Protein AF-A0A6A4HAT1-F1 (afdb_monomer)

Solvent-accessible surface area (backbone atoms only — not comparable to full-atom values): 9008 Å² total; per-residue (Å²): 131,76,41,78,70,62,56,74,88,42,91,84,30,48,69,56,55,86,92,47,34,54,46,49,58,58,30,50,55,45,43,51,54,46,32,47,45,37,70,38,69,88,36,39,65,55,45,59,58,52,55,46,68,40,42,45,78,65,57,34,55,54,53,63,69,37,68,42,59,69,37,79,90,37,45,46,68,56,29,53,52,56,55,43,72,75,32,67,49,31,66,32,68,61,72,42,43,76,65,57,47,48,49,53,30,50,52,37,42,70,74,51,70,90,48,72,68,50,44,52,50,52,49,53,63,45,44,65,32,46,51,48,22,39,76,72,65,76,36,53,73,68,55,48,53,55,51,61,52,59,28,49,56,70,85,54,57,81,76,113

Radius of gyration: 20.76 Å; Cα contacts (8 Å, |Δi|>4): 154; chains: 1; bounding box: 44×34×55 Å

Structure (mmCIF, N/CA/C/O backbone):
data_AF-A0A6A4HAT1-F1
#
_entry.id   AF-A0A6A4HAT1-F1
#
loop_
_atom_site.group_PDB
_atom_site.id
_atom_site.type_symbol
_atom_site.label_atom_id
_atom_site.label_alt_id
_atom_site.label_comp_id
_atom_site.label_asym_id
_atom_site.label_entity_id
_atom_site.label_seq_id
_atom_site.pdbx_PDB_ins_code
_atom_site.Cartn_x
_atom_site.Cartn_y
_atom_site.Cartn_z
_atom_site.occupancy
_atom_site.B_iso_or_equiv
_atom_site.auth_seq_id
_atom_site.auth_comp_id
_atom_site.auth_asym_id
_atom_site.auth_atom_id
_atom_site.pdbx_PDB_model_num
ATOM 1 N N . MET A 1 1 ? -4.626 -21.657 12.836 1.00 62.81 1 MET A N 1
ATOM 2 C CA . MET A 1 1 ? -4.157 -21.027 14.089 1.00 62.81 1 MET A CA 1
ATOM 3 C C . MET A 1 1 ? -4.287 -19.528 13.903 1.00 62.81 1 MET A C 1
ATOM 5 O O . MET A 1 1 ? -4.016 -19.076 12.800 1.00 62.81 1 MET A O 1
ATOM 9 N N . LEU A 1 2 ? -4.750 -18.798 14.919 1.00 74.62 2 LEU A N 1
ATOM 10 C CA . LEU A 1 2 ? -4.769 -17.333 14.893 1.00 74.62 2 LEU A CA 1
ATOM 11 C C . LEU A 1 2 ? -3.392 -16.822 15.320 1.00 74.62 2 LEU A C 1
ATOM 13 O O . LEU A 1 2 ? -2.829 -17.330 16.292 1.00 74.62 2 LEU A O 1
ATOM 17 N N . HIS A 1 3 ? -2.852 -15.852 14.588 1.00 82.56 3 HIS A N 1
ATOM 18 C CA . HIS A 1 3 ? -1.575 -15.214 14.904 1.00 82.56 3 HIS A CA 1
ATOM 19 C C . HIS A 1 3 ? -1.832 -13.814 15.457 1.00 82.56 3 HIS A C 1
ATOM 21 O O . HIS A 1 3 ? -2.664 -13.111 14.906 1.00 82.56 3 HIS A O 1
ATOM 27 N N . PRO A 1 4 ? -1.155 -13.359 16.522 1.00 88.88 4 PRO A N 1
ATOM 28 C CA . PRO A 1 4 ? -1.282 -11.962 16.917 1.00 88.88 4 PRO A CA 1
ATOM 29 C C . PRO A 1 4 ? -0.847 -11.046 15.764 1.00 88.88 4 PRO A C 1
ATOM 31 O O . PRO A 1 4 ? -0.009 -11.426 14.944 1.00 88.88 4 PRO A O 1
ATOM 34 N N . LEU A 1 5 ? -1.394 -9.829 15.726 1.00 93.25 5 LEU A N 1
ATOM 35 C CA . LEU A 1 5 ? -0.887 -8.783 14.840 1.00 93.25 5 LEU A CA 1
ATOM 36 C C . LEU A 1 5 ? 0.638 -8.636 15.030 1.00 93.25 5 LEU A C 1
ATOM 38 O O . LEU A 1 5 ? 1.077 -8.544 16.183 1.00 93.25 5 LEU A O 1
ATOM 42 N N . PRO A 1 6 ? 1.435 -8.595 13.946 1.00 93.62 6 PRO A N 1
ATOM 43 C CA . PRO A 1 6 ? 2.891 -8.525 14.041 1.00 93.62 6 PRO A CA 1
ATOM 44 C C . PRO A 1 6 ? 3.337 -7.260 14.775 1.00 93.62 6 PRO A C 1
ATOM 46 O O . PRO A 1 6 ? 2.733 -6.193 14.613 1.00 93.62 6 PRO A O 1
ATOM 49 N N . ALA A 1 7 ? 4.400 -7.345 15.574 1.00 90.50 7 ALA A N 1
ATOM 50 C CA . ALA A 1 7 ? 4.986 -6.152 16.180 1.00 90.50 7 ALA A CA 1
ATOM 51 C C . ALA A 1 7 ? 5.568 -5.226 15.095 1.00 90.50 7 ALA A C 1
ATOM 53 O O . ALA A 1 7 ? 6.051 -5.692 14.070 1.00 90.50 7 ALA A O 1
ATOM 54 N N . GLN A 1 8 ? 5.552 -3.906 15.312 1.00 86.31 8 GLN A N 1
ATOM 55 C CA . GLN A 1 8 ? 5.926 -2.908 14.290 1.00 86.31 8 GLN A CA 1
ATOM 56 C C . GLN A 1 8 ? 7.351 -3.088 13.721 1.00 86.31 8 GLN A C 1
ATOM 58 O O . GLN A 1 8 ? 7.637 -2.684 12.599 1.00 86.31 8 GLN A O 1
ATOM 63 N N . ASN A 1 9 ? 8.256 -3.691 14.491 1.00 86.75 9 ASN A N 1
ATOM 64 C CA . ASN A 1 9 ? 9.639 -3.969 14.103 1.00 86.75 9 ASN A CA 1
ATOM 65 C C . ASN A 1 9 ? 9.832 -5.330 13.407 1.00 86.75 9 ASN A C 1
ATOM 67 O O . ASN A 1 9 ? 10.952 -5.654 13.007 1.00 86.75 9 ASN A O 1
ATOM 71 N N . GLU A 1 10 ? 8.784 -6.141 13.272 1.00 87.56 10 GLU A N 1
ATOM 72 C CA . GLU A 1 10 ? 8.853 -7.426 12.585 1.00 87.56 10 GLU A CA 1
ATOM 73 C C . GLU A 1 10 ? 8.860 -7.255 11.066 1.00 87.56 10 GLU A C 1
ATOM 75 O O . GLU A 1 10 ? 8.291 -6.326 10.499 1.00 87.56 10 GLU A O 1
ATOM 80 N N . ARG A 1 11 ? 9.485 -8.211 10.372 1.00 84.44 11 ARG A N 1
ATOM 81 C CA . ARG A 1 11 ? 9.555 -8.202 8.904 1.00 84.44 11 ARG A CA 1
ATOM 82 C C . ARG A 1 11 ? 8.179 -8.321 8.240 1.00 84.44 11 ARG A C 1
ATOM 84 O O . ARG A 1 11 ? 8.019 -7.843 7.125 1.00 84.44 11 ARG A O 1
ATOM 91 N N . SER A 1 12 ? 7.236 -8.983 8.902 1.00 83.50 12 SER A N 1
ATOM 92 C CA . SER A 1 12 ? 5.858 -9.199 8.449 1.00 83.50 12 SER A CA 1
ATOM 93 C C . SER A 1 12 ? 4.914 -8.041 8.773 1.00 83.50 12 SER A C 1
ATOM 95 O O . SER A 1 12 ? 3.738 -8.129 8.435 1.00 83.50 12 SER A O 1
ATOM 97 N N . ALA A 1 13 ? 5.384 -6.991 9.453 1.00 88.56 13 ALA A N 1
ATOM 98 C CA . ALA A 1 13 ? 4.559 -5.830 9.745 1.00 88.56 13 ALA A CA 1
ATOM 99 C C . ALA A 1 13 ? 4.317 -4.999 8.472 1.00 88.56 13 ALA A C 1
ATOM 101 O O . ALA A 1 13 ? 5.289 -4.718 7.761 1.00 88.56 13 ALA A O 1
ATOM 102 N N . PRO A 1 14 ? 3.065 -4.572 8.214 1.00 91.38 14 PRO A N 1
ATOM 103 C CA . PRO A 1 14 ? 2.760 -3.598 7.173 1.00 91.38 14 PRO A CA 1
ATOM 104 C C . PRO A 1 14 ? 3.589 -2.331 7.359 1.00 91.38 14 PRO A C 1
ATOM 106 O O . PRO A 1 14 ? 3.798 -1.880 8.494 1.00 91.38 14 PRO A O 1
ATOM 109 N N . LYS A 1 15 ? 4.060 -1.751 6.255 1.00 88.19 15 LYS A N 1
ATOM 110 C CA . LYS A 1 15 ? 4.914 -0.559 6.298 1.00 88.19 15 LYS A CA 1
ATOM 111 C C . LYS A 1 15 ? 4.238 0.623 5.640 1.00 88.19 15 LYS A C 1
ATOM 113 O O . LYS A 1 15 ? 3.823 0.548 4.492 1.00 88.19 15 LYS A O 1
ATOM 118 N N . TRP A 1 16 ? 4.197 1.725 6.376 1.00 91.00 16 TRP A N 1
ATOM 119 C CA . TRP A 1 16 ? 3.680 2.992 5.896 1.00 91.00 16 TRP A CA 1
ATOM 120 C C . TRP A 1 16 ? 4.741 4.082 6.024 1.00 91.00 16 TRP A C 1
ATOM 122 O O . TRP A 1 16 ? 5.364 4.231 7.078 1.00 91.00 16 TRP A O 1
ATOM 132 N N . ASP A 1 17 ? 4.937 4.830 4.942 1.00 86.81 17 ASP A N 1
ATOM 133 C CA . ASP A 1 17 ? 5.751 6.040 4.895 1.00 86.81 17 ASP A CA 1
ATOM 134 C C . ASP A 1 17 ? 4.954 7.104 4.140 1.00 86.81 17 ASP A C 1
ATOM 136 O O . ASP A 1 17 ? 4.715 6.980 2.939 1.00 86.81 17 ASP A O 1
ATOM 140 N N . SER A 1 18 ? 4.548 8.154 4.855 1.00 86.50 18 SER A N 1
ATOM 141 C CA . SER A 1 18 ? 3.715 9.238 4.329 1.00 86.50 18 SER A CA 1
ATOM 142 C C . SER A 1 18 ? 4.353 10.020 3.179 1.00 86.50 18 SER A C 1
ATOM 144 O O . SER A 1 18 ? 3.664 10.786 2.514 1.00 86.50 18 SER A O 1
ATOM 146 N N . LYS A 1 19 ? 5.650 9.827 2.903 1.00 86.69 19 LYS A N 1
ATOM 147 C CA . LYS A 1 19 ? 6.322 10.391 1.722 1.00 86.69 19 LYS A CA 1
ATOM 148 C C . LYS A 1 19 ? 5.945 9.703 0.411 1.00 86.69 19 LYS A C 1
ATOM 150 O O . LYS A 1 19 ? 6.195 10.284 -0.642 1.00 86.69 19 LYS A O 1
ATOM 155 N N . TYR A 1 20 ? 5.415 8.485 0.481 1.00 85.38 20 TYR A N 1
ATOM 156 C CA . TYR A 1 20 ? 5.050 7.654 -0.663 1.00 85.38 20 TYR A CA 1
ATOM 157 C C . TYR A 1 20 ? 3.545 7.382 -0.621 1.00 85.38 20 TYR A C 1
ATOM 159 O O . TYR A 1 20 ? 3.104 6.262 -0.349 1.00 85.38 20 TYR A O 1
ATOM 167 N N . GLU A 1 21 ? 2.749 8.437 -0.822 1.00 88.38 21 GLU A N 1
ATOM 168 C CA . GLU A 1 21 ? 1.286 8.373 -0.735 1.00 88.38 21 GLU A CA 1
ATOM 169 C C . GLU A 1 21 ? 0.684 7.286 -1.635 1.00 88.38 21 GLU A C 1
ATOM 171 O O . GLU A 1 21 ? -0.271 6.619 -1.236 1.00 88.38 21 GLU A O 1
ATOM 176 N N . GLU A 1 22 ? 1.304 7.026 -2.786 1.00 81.44 22 GLU A N 1
ATOM 177 C CA . GLU A 1 22 ? 0.914 5.996 -3.751 1.00 81.44 22 GLU A CA 1
ATOM 178 C C . GLU A 1 22 ? 0.956 4.568 -3.188 1.00 81.44 22 GLU A C 1
ATOM 180 O O . GLU A 1 22 ? 0.337 3.657 -3.734 1.00 81.44 22 GLU A O 1
ATOM 185 N N . GLN A 1 23 ? 1.666 4.351 -2.077 1.00 85.62 23 GLN A N 1
ATOM 186 C CA . GLN A 1 23 ? 1.756 3.050 -1.411 1.00 85.62 23 GLN A CA 1
ATOM 187 C C . GLN A 1 23 ? 0.651 2.832 -0.372 1.00 85.62 23 GLN A C 1
ATOM 189 O O . GLN A 1 23 ? 0.529 1.728 0.161 1.00 85.62 23 GLN A O 1
ATOM 194 N N . LEU A 1 24 ? -0.169 3.845 -0.074 1.00 90.56 24 LEU A N 1
ATOM 195 C CA . LEU A 1 24 ? -1.212 3.755 0.949 1.00 90.56 24 LEU A CA 1
ATOM 196 C C . LEU A 1 24 ? -2.261 2.664 0.661 1.00 90.56 24 LEU A C 1
ATOM 198 O O . LEU A 1 24 ? -2.648 1.973 1.608 1.00 90.56 24 LEU A O 1
ATOM 202 N N . PRO A 1 25 ? -2.705 2.439 -0.596 1.00 87.19 25 PRO A N 1
ATOM 203 C CA . PRO A 1 25 ? -3.588 1.317 -0.910 1.00 87.19 25 PRO A CA 1
ATOM 204 C C . PRO A 1 25 ? -2.942 -0.035 -0.580 1.00 87.19 25 PRO A C 1
ATOM 206 O O . PRO A 1 25 ? -3.530 -0.832 0.151 1.00 87.19 25 PRO A O 1
ATOM 209 N N . THR A 1 26 ? -1.699 -0.251 -1.023 1.00 85.25 26 THR A N 1
ATOM 210 C CA . THR A 1 26 ? -0.926 -1.474 -0.746 1.00 85.25 26 THR A CA 1
ATOM 211 C C . THR A 1 26 ? -0.741 -1.690 0.754 1.00 85.25 26 THR A C 1
ATOM 213 O O . THR A 1 26 ? -0.932 -2.796 1.253 1.00 85.25 26 THR A O 1
ATOM 216 N N . PHE A 1 27 ? -0.436 -0.630 1.503 1.00 92.75 27 PHE A N 1
ATOM 217 C CA . PHE A 1 27 ? -0.336 -0.689 2.959 1.00 92.75 27 PHE A CA 1
ATOM 218 C C . PHE A 1 27 ? -1.635 -1.192 3.612 1.00 92.75 27 PHE A C 1
ATOM 220 O O . PHE A 1 27 ? -1.588 -2.018 4.529 1.00 92.75 27 PHE A O 1
ATOM 227 N N . PHE A 1 28 ? -2.801 -0.730 3.146 1.00 92.94 28 PHE A N 1
ATOM 228 C CA . PHE A 1 28 ? -4.080 -1.222 3.658 1.00 92.94 28 PHE A CA 1
ATOM 229 C C . PHE A 1 28 ? -4.313 -2.700 3.327 1.00 92.94 28 PHE A C 1
ATOM 231 O O . PHE A 1 28 ? -4.791 -3.427 4.197 1.00 92.94 28 PHE A O 1
ATOM 238 N N . GLU A 1 29 ? -3.946 -3.166 2.132 1.00 88.25 29 GLU A N 1
ATOM 239 C CA . GLU A 1 29 ? -4.041 -4.587 1.753 1.00 88.25 29 GLU A CA 1
ATOM 240 C C . GLU A 1 29 ? -3.120 -5.480 2.606 1.00 88.25 29 GLU A C 1
ATOM 242 O O . GLU A 1 29 ? -3.519 -6.558 3.070 1.00 88.25 29 GLU A O 1
ATOM 247 N N . GLU A 1 30 ? -1.894 -5.020 2.873 1.00 88.62 30 GLU A N 1
ATOM 248 C CA . GLU A 1 30 ? -0.957 -5.691 3.780 1.00 88.62 30 GLU A CA 1
ATOM 249 C C . GLU A 1 30 ? -1.535 -5.780 5.198 1.00 88.62 30 GLU A C 1
ATOM 251 O O . GLU A 1 30 ? -1.495 -6.847 5.824 1.00 88.62 30 GLU A O 1
ATOM 256 N N . PHE A 1 31 ? -2.121 -4.686 5.698 1.00 95.56 31 PHE A N 1
ATOM 257 C CA . PHE A 1 31 ? -2.786 -4.668 6.999 1.00 95.56 31 PHE A CA 1
ATOM 258 C C . PHE A 1 31 ? -3.971 -5.637 7.057 1.00 95.56 31 PHE A C 1
ATOM 260 O O . PHE A 1 31 ? -4.074 -6.417 8.003 1.00 95.56 31 PHE A O 1
ATOM 267 N N . GLU A 1 32 ? -4.842 -5.640 6.051 1.00 93.81 32 GLU A N 1
ATOM 268 C CA . GLU A 1 32 ? -5.990 -6.550 5.981 1.00 93.81 32 GLU A CA 1
ATOM 269 C C . GLU A 1 32 ? -5.563 -8.018 5.985 1.00 93.81 32 GLU A C 1
ATOM 271 O O . GLU A 1 32 ? -6.191 -8.853 6.640 1.00 93.81 32 GLU A O 1
ATOM 276 N N . THR A 1 33 ? -4.452 -8.332 5.321 1.00 91.44 33 THR A N 1
ATOM 277 C CA . THR A 1 33 ? -3.883 -9.681 5.307 1.00 91.44 33 THR A CA 1
ATOM 278 C C . THR A 1 33 ? -3.461 -10.126 6.709 1.00 91.44 33 THR A C 1
ATOM 280 O O . T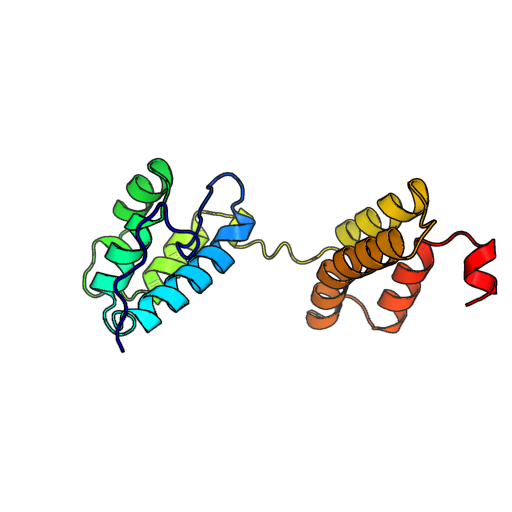HR A 1 33 ? -3.834 -11.219 7.150 1.00 91.44 33 THR A O 1
ATOM 283 N N . VAL A 1 34 ? -2.717 -9.289 7.444 1.00 93.69 34 VAL A N 1
ATOM 284 C CA . VAL A 1 34 ? -2.283 -9.632 8.813 1.00 93.69 34 VAL A CA 1
ATOM 285 C C . VAL A 1 34 ? -3.436 -9.587 9.817 1.00 93.69 34 VAL A C 1
ATOM 287 O O . VAL A 1 34 ? -3.464 -10.384 10.753 1.00 93.69 34 VAL A O 1
ATOM 290 N N . ALA A 1 35 ? -4.424 -8.720 9.602 1.00 94.56 35 ALA A N 1
ATOM 291 C CA . ALA A 1 35 ? -5.632 -8.636 10.412 1.00 94.56 35 ALA A CA 1
ATOM 292 C C . ALA A 1 35 ? -6.505 -9.890 10.272 1.00 94.56 35 ALA A C 1
ATOM 294 O O . ALA A 1 35 ? -6.961 -10.446 11.272 1.00 94.56 35 ALA A O 1
ATOM 295 N N . LYS A 1 36 ? -6.656 -10.403 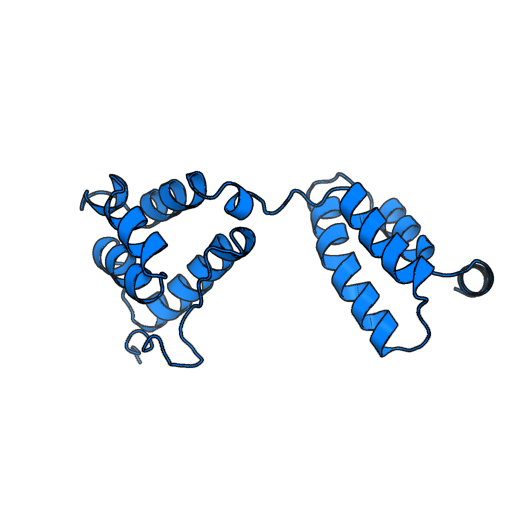9.047 1.00 94.50 36 LYS A N 1
ATOM 296 C CA . LYS A 1 36 ? -7.329 -11.677 8.775 1.00 94.50 36 LYS A CA 1
ATOM 297 C C . LYS A 1 36 ? -6.598 -12.860 9.404 1.00 94.50 36 LYS A C 1
ATOM 299 O O . LYS A 1 36 ? -7.227 -13.735 9.993 1.00 94.50 36 LYS A O 1
ATOM 304 N N . ALA A 1 37 ? -5.265 -12.883 9.344 1.00 91.94 37 ALA A N 1
ATOM 305 C CA . ALA A 1 37 ? -4.469 -13.901 10.037 1.00 91.94 37 ALA A CA 1
ATOM 306 C C . ALA A 1 37 ? -4.627 -13.837 11.572 1.00 91.94 37 ALA A C 1
ATOM 308 O O . ALA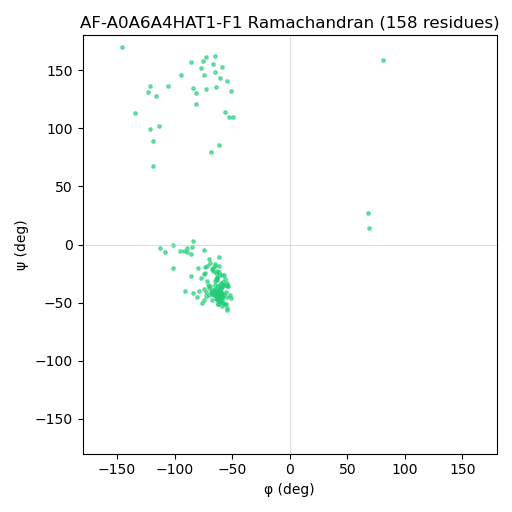 A 1 37 ? -4.521 -14.864 12.252 1.00 91.94 37 ALA A O 1
ATOM 309 N N . ALA A 1 38 ? -4.917 -12.645 12.101 1.00 94.56 38 ALA A N 1
ATOM 310 C CA . ALA A 1 38 ? -5.226 -12.406 13.50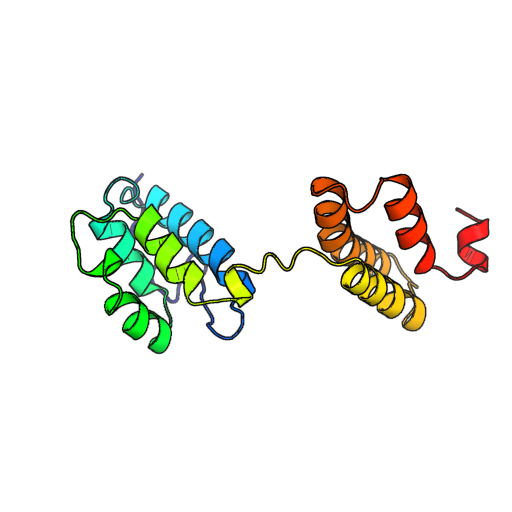5 1.00 94.56 38 ALA A CA 1
ATOM 311 C C . ALA A 1 38 ? -6.693 -12.613 13.890 1.00 94.56 38 ALA A C 1
ATOM 313 O O . ALA A 1 38 ? -7.000 -12.635 15.082 1.00 94.56 38 ALA A O 1
ATOM 314 N N . GLY A 1 39 ? -7.581 -12.821 12.915 1.00 95.31 39 GLY A N 1
ATOM 315 C CA . GLY A 1 39 ? -9.012 -13.027 13.137 1.00 95.31 39 GLY A CA 1
ATOM 316 C C . GLY A 1 39 ? -9.741 -11.789 13.652 1.00 95.31 39 GLY A C 1
ATOM 317 O O . GLY A 1 39 ? -10.731 -11.932 14.365 1.00 95.31 39 GLY A O 1
ATOM 318 N N . ILE A 1 40 ? -9.240 -10.591 13.337 1.00 96.19 40 ILE A N 1
ATOM 319 C CA . ILE A 1 40 ? -9.896 -9.319 13.687 1.00 96.19 40 ILE A CA 1
ATOM 320 C C . ILE A 1 40 ? -10.647 -8.698 12.499 1.00 96.19 40 ILE A C 1
ATOM 322 O O . ILE A 1 40 ? -11.255 -7.646 12.647 1.00 96.19 40 ILE A O 1
ATOM 326 N N . ASP A 1 41 ? -10.622 -9.335 11.327 1.00 95.25 41 ASP A N 1
ATOM 327 C CA . ASP A 1 41 ? -11.169 -8.823 10.063 1.00 95.25 41 ASP A CA 1
ATOM 328 C C . ASP A 1 41 ? -12.695 -8.638 10.058 1.00 95.25 41 ASP A C 1
ATOM 330 O O . ASP A 1 41 ? -13.220 -7.907 9.223 1.00 95.25 41 ASP A O 1
ATOM 334 N N . ALA A 1 42 ? -13.401 -9.259 11.005 1.00 95.06 42 ALA A N 1
ATOM 335 C CA . ALA A 1 42 ? -14.842 -9.097 11.190 1.00 95.06 42 ALA A CA 1
ATOM 336 C C . ALA A 1 42 ? -15.233 -7.978 12.181 1.00 95.06 42 ALA A C 1
ATOM 338 O O . ALA A 1 42 ? -16.424 -7.714 12.344 1.00 95.06 42 ALA A O 1
ATOM 339 N N . ASP A 1 43 ? -14.271 -7.339 12.860 1.00 97.00 43 ASP A N 1
ATOM 340 C CA . ASP A 1 43 ? -14.518 -6.273 13.839 1.00 97.00 43 ASP A CA 1
ATOM 341 C C . ASP A 1 43 ? -13.957 -4.936 13.333 1.00 97.00 43 ASP A C 1
ATOM 343 O O . ASP A 1 43 ? -12.759 -4.657 13.413 1.00 97.00 43 ASP A O 1
ATOM 347 N N . ASP A 1 44 ? -14.846 -4.073 12.837 1.00 97.75 44 ASP A N 1
ATOM 348 C CA . ASP A 1 44 ? -14.489 -2.756 12.302 1.00 97.75 44 ASP A CA 1
ATOM 349 C C . ASP A 1 44 ? -13.752 -1.868 13.320 1.00 97.75 44 ASP A C 1
ATOM 351 O O . ASP A 1 44 ? -12.874 -1.081 12.953 1.00 97.75 44 ASP A O 1
ATOM 355 N N . ALA A 1 45 ? -14.092 -1.963 14.608 1.00 96.69 45 ALA A N 1
ATOM 356 C CA . ALA A 1 45 ? -13.459 -1.152 15.640 1.00 96.69 45 ALA A CA 1
ATOM 357 C C . ALA A 1 45 ? -12.027 -1.629 15.912 1.00 96.69 45 ALA A C 1
ATOM 359 O O . ALA A 1 45 ? -11.120 -0.800 16.052 1.00 96.69 45 ALA A O 1
ATOM 360 N N . GLU A 1 46 ? -11.805 -2.941 15.950 1.00 97.12 46 GLU A N 1
ATOM 361 C CA . GLU A 1 46 ? -10.467 -3.517 16.099 1.00 97.12 46 GLU A CA 1
ATOM 362 C C . GLU A 1 46 ? -9.614 -3.326 14.840 1.00 97.12 46 GLU A C 1
ATOM 364 O O . GLU A 1 46 ? -8.432 -3.008 14.968 1.00 97.12 46 GLU A O 1
ATOM 369 N N . MET A 1 47 ? -10.200 -3.372 13.640 1.00 97.94 47 MET A N 1
ATOM 370 C CA . MET A 1 47 ? -9.524 -3.015 12.384 1.00 97.94 47 MET A CA 1
ATOM 371 C C . MET A 1 47 ? -9.005 -1.570 12.412 1.00 97.94 47 MET A C 1
ATOM 373 O O . MET A 1 47 ? -7.808 -1.323 12.228 1.00 97.94 47 MET A O 1
ATOM 377 N N . LYS A 1 48 ? -9.880 -0.606 12.737 1.00 98.06 48 LYS A N 1
ATOM 378 C CA . LYS A 1 48 ? -9.519 0.821 12.826 1.00 98.06 48 LYS A CA 1
ATOM 379 C C . LYS A 1 48 ? -8.440 1.081 13.877 1.00 98.06 48 LYS A C 1
ATOM 381 O O . LYS A 1 48 ? -7.514 1.848 13.630 1.00 98.06 48 LYS A O 1
ATOM 386 N N . LYS A 1 49 ? -8.511 0.445 15.052 1.00 96.75 49 LYS A N 1
ATOM 387 C CA . LYS A 1 49 ? -7.458 0.568 16.080 1.00 96.75 49 LYS A CA 1
ATOM 388 C C . LYS A 1 49 ? -6.163 -0.136 15.676 1.00 96.75 49 LYS A C 1
ATOM 390 O O . LY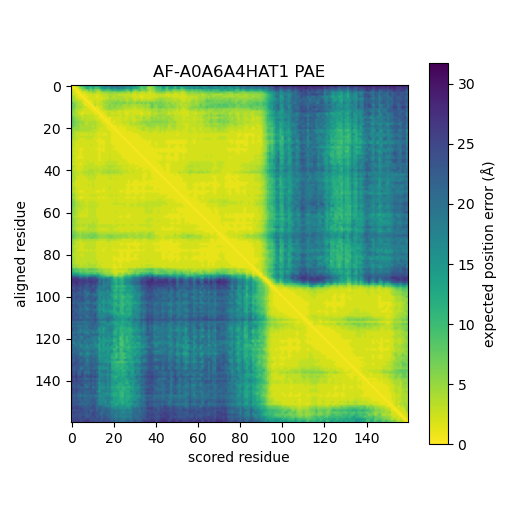S A 1 49 ? -5.082 0.354 16.001 1.00 96.75 49 LYS A O 1
ATOM 395 N N . GLY A 1 50 ? -6.274 -1.286 15.017 1.00 96.56 50 GLY A N 1
ATOM 396 C CA . GLY A 1 50 ? -5.161 -2.134 14.612 1.00 96.56 50 GLY A CA 1
ATOM 397 C C . GLY A 1 50 ? -4.245 -1.430 13.625 1.00 96.56 50 GLY A C 1
ATOM 398 O O . GLY A 1 50 ? -3.037 -1.393 13.854 1.00 96.56 50 GLY A O 1
ATOM 399 N N . VAL A 1 51 ? -4.807 -0.793 12.592 1.00 97.25 51 VAL A N 1
ATOM 400 C CA . VAL A 1 51 ? -4.004 -0.150 11.540 1.00 97.25 51 VAL A CA 1
ATOM 401 C C . VAL A 1 51 ? -3.148 1.001 12.071 1.00 97.25 51 VAL A C 1
ATOM 403 O O . VAL A 1 51 ? -2.028 1.209 11.608 1.00 97.25 51 VAL A O 1
ATOM 406 N N . LEU A 1 52 ? -3.611 1.700 13.118 1.00 96.50 52 LEU A N 1
ATOM 407 C CA . LEU A 1 52 ? -2.845 2.777 13.751 1.00 96.50 52 LEU A CA 1
ATOM 408 C C . LEU A 1 52 ? -1.490 2.306 14.284 1.00 96.50 52 LEU A C 1
ATOM 410 O O . LEU A 1 52 ? -0.579 3.119 14.379 1.00 96.50 52 LEU A O 1
ATOM 414 N N . ARG A 1 53 ? -1.337 1.021 14.631 1.00 94.81 53 ARG A N 1
ATOM 415 C CA . ARG A 1 53 ? -0.066 0.460 15.126 1.00 94.81 53 ARG A CA 1
ATOM 416 C C . ARG A 1 53 ? 1.056 0.520 14.090 1.00 94.81 53 ARG A C 1
ATOM 418 O O . ARG A 1 53 ? 2.220 0.479 14.473 1.00 94.81 53 ARG A O 1
ATOM 425 N N . TYR A 1 54 ? 0.698 0.603 12.812 1.00 95.69 54 TYR A N 1
ATOM 426 C CA . TYR A 1 54 ? 1.634 0.606 11.691 1.00 95.69 54 TYR A CA 1
ATOM 427 C C . TYR A 1 54 ? 1.752 1.974 11.015 1.00 95.69 54 TYR A C 1
ATOM 429 O O . TYR A 1 54 ? 2.618 2.156 10.166 1.00 95.69 54 TYR A O 1
ATOM 437 N N . ALA A 1 55 ? 0.925 2.943 11.417 1.00 94.19 55 ALA A N 1
ATOM 438 C CA . ALA A 1 55 ? 1.012 4.312 10.935 1.00 94.19 55 ALA A CA 1
ATOM 439 C C . ALA A 1 55 ? 2.204 5.052 11.565 1.00 94.19 55 ALA A C 1
ATOM 441 O O . ALA A 1 55 ? 2.525 4.861 12.744 1.00 94.19 55 ALA A O 1
ATOM 442 N N . ASP A 1 56 ? 2.826 5.952 10.803 1.00 93.00 56 ASP A N 1
ATOM 443 C CA . ASP A 1 56 ? 3.777 6.913 11.350 1.00 93.00 56 ASP A CA 1
ATOM 444 C C . ASP A 1 56 ? 3.073 7.885 12.331 1.00 93.00 56 ASP A C 1
ATOM 446 O O . ASP A 1 56 ? 1.840 8.004 12.328 1.00 93.00 56 ASP A O 1
ATOM 450 N N . PRO A 1 57 ? 3.819 8.589 13.203 1.00 92.88 57 PRO A N 1
ATOM 451 C CA . PRO A 1 57 ? 3.223 9.440 14.231 1.00 92.88 57 PRO A CA 1
ATOM 452 C C . PRO A 1 57 ? 2.302 10.549 13.707 1.00 92.88 57 PRO A C 1
ATOM 454 O O . PRO A 1 57 ? 1.360 10.924 14.410 1.00 92.88 57 PRO A O 1
ATOM 457 N N . GLU A 1 58 ? 2.573 11.097 12.523 1.00 94.12 58 GLU A N 1
ATOM 458 C CA . GLU A 1 58 ? 1.771 12.165 11.928 1.00 94.12 58 GLU A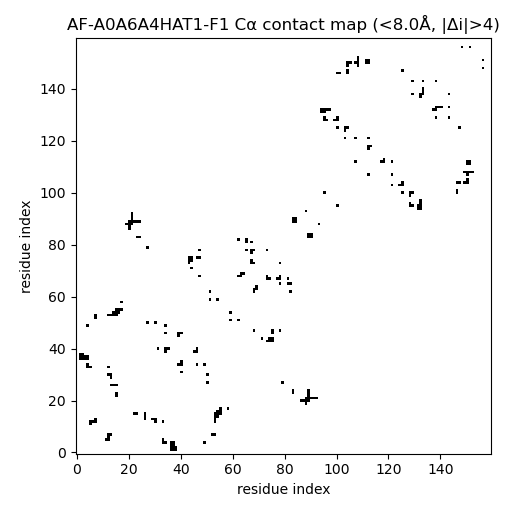 CA 1
ATOM 459 C C . GLU A 1 58 ? 0.469 11.598 11.361 1.00 94.12 58 GLU A C 1
ATOM 461 O O . GLU A 1 58 ? -0.614 12.034 11.769 1.00 94.12 58 GLU A O 1
ATOM 466 N N . SER A 1 59 ? 0.556 10.542 10.549 1.00 95.31 59 SER A N 1
ATOM 467 C CA . SER A 1 59 ? -0.616 9.848 10.000 1.00 95.31 59 SER A CA 1
ATOM 468 C C . SER A 1 59 ? -1.508 9.280 11.104 1.00 95.31 59 SER A C 1
ATOM 470 O O . SER A 1 59 ? -2.722 9.463 11.074 1.00 95.31 59 SER A O 1
ATOM 472 N N . MET A 1 60 ? -0.932 8.684 12.155 1.00 96.12 60 MET A N 1
ATOM 473 C CA . MET A 1 60 ? -1.695 8.186 13.307 1.00 96.12 60 MET A CA 1
ATOM 474 C C . MET A 1 60 ? -2.503 9.300 13.985 1.00 96.12 60 MET A C 1
ATOM 476 O O . MET A 1 60 ? -3.666 9.099 14.350 1.00 96.12 60 MET A O 1
ATOM 480 N N . ARG A 1 61 ? -1.887 10.471 14.207 1.00 96.75 61 ARG A N 1
ATOM 481 C CA . ARG A 1 61 ? -2.574 11.622 14.810 1.00 96.75 61 ARG A CA 1
ATOM 482 C C . ARG A 1 61 ? -3.704 12.090 13.913 1.00 96.75 61 ARG A C 1
ATOM 484 O O . ARG A 1 61 ? -4.803 12.294 14.421 1.00 96.75 61 ARG A O 1
ATOM 491 N N . PHE A 1 62 ? -3.443 12.210 12.617 1.00 97.19 62 PHE A N 1
ATOM 492 C CA . PHE A 1 62 ? -4.422 12.641 11.635 1.00 97.19 62 PHE A CA 1
ATOM 493 C C . PHE A 1 62 ? -5.611 11.673 11.537 1.00 97.19 62 PHE A C 1
ATOM 495 O O . PHE A 1 62 ? -6.751 12.098 11.735 1.00 97.19 62 PHE A O 1
ATOM 502 N N . TRP A 1 63 ? -5.370 10.370 11.362 1.00 97.94 63 TRP A N 1
ATOM 503 C CA . TRP A 1 63 ? -6.423 9.354 11.224 1.00 97.94 63 TRP A CA 1
ATOM 504 C C . TRP A 1 63 ? -7.342 9.293 12.449 1.00 97.94 63 TRP A C 1
ATOM 506 O O . TRP A 1 63 ? -8.545 9.096 12.309 1.00 97.94 63 TRP A O 1
ATOM 516 N N . ARG A 1 64 ? -6.820 9.556 13.657 1.00 97.69 64 ARG A N 1
ATOM 517 C CA . ARG A 1 64 ? -7.636 9.658 14.884 1.00 97.69 64 ARG A CA 1
ATOM 518 C C . ARG A 1 64 ? -8.594 10.848 14.900 1.00 97.69 64 ARG A C 1
ATOM 520 O O . ARG A 1 64 ? -9.541 10.858 15.690 1.00 97.69 64 ARG A O 1
ATOM 527 N N . THR A 1 65 ? -8.346 11.874 14.089 1.00 97.75 65 THR A N 1
ATOM 528 C CA . THR A 1 65 ? -9.235 13.039 14.006 1.00 97.75 65 THR A CA 1
ATOM 529 C C . THR A 1 65 ? -10.461 12.787 13.132 1.00 97.75 65 THR A C 1
ATOM 531 O O . THR A 1 65 ? -11.466 13.477 13.336 1.00 97.75 65 THR A O 1
ATOM 534 N N . LEU A 1 66 ? -10.405 11.781 12.251 1.00 98.19 66 LEU A N 1
ATOM 535 C CA . LEU A 1 66 ? -11.439 11.486 11.265 1.00 98.19 66 LEU A CA 1
ATOM 536 C C . LEU A 1 66 ? -12.771 11.071 11.925 1.00 98.19 66 LEU A C 1
ATOM 538 O O . LEU A 1 66 ? -12.767 10.263 12.864 1.00 98.19 66 LEU A O 1
ATOM 542 N N . PRO A 1 67 ? -13.919 11.595 11.456 1.00 97.56 67 PRO A N 1
ATOM 543 C CA . PRO A 1 67 ? -15.250 11.162 11.882 1.00 97.56 67 PRO A CA 1
ATOM 544 C C . PRO A 1 67 ? -15.444 9.645 11.813 1.00 97.56 67 PRO A C 1
ATOM 546 O O . PRO A 1 67 ? -15.874 9.038 12.796 1.00 97.56 67 PRO A O 1
ATOM 549 N N . THR A 1 68 ? -15.037 9.005 10.711 1.00 97.88 68 THR A N 1
ATOM 550 C CA . THR A 1 68 ? -15.161 7.545 10.537 1.00 97.88 68 THR A CA 1
ATOM 551 C C . THR A 1 68 ? -14.325 6.732 11.522 1.00 97.88 68 THR A C 1
ATOM 553 O O . THR A 1 68 ? -14.671 5.592 11.846 1.00 97.88 68 THR A O 1
ATOM 556 N N . PHE A 1 69 ? -13.250 7.312 12.060 1.00 97.75 69 PHE A N 1
ATOM 557 C CA . PHE A 1 69 ? -12.496 6.695 13.144 1.00 97.75 69 PHE A CA 1
ATOM 558 C C . PHE A 1 69 ? -13.241 6.793 14.478 1.00 97.75 69 PHE A C 1
ATOM 560 O O . PHE A 1 69 ? -13.355 5.803 15.201 1.00 97.75 69 PHE A O 1
ATOM 567 N N . LYS A 1 70 ? -13.746 7.987 14.808 1.00 96.06 70 LYS A N 1
ATOM 568 C CA . LYS A 1 70 ? -14.382 8.290 16.100 1.00 96.06 70 LYS A CA 1
ATOM 569 C C . LYS A 1 70 ? -15.725 7.590 16.282 1.00 96.06 70 LYS A C 1
ATOM 571 O O . LYS A 1 70 ? -16.073 7.206 17.397 1.00 96.06 70 LYS A O 1
ATOM 576 N N . GLU A 1 71 ? -16.489 7.446 15.208 1.00 95.69 71 GLU A N 1
ATOM 577 C CA . GLU A 1 71 ? -17.811 6.835 15.244 1.00 95.69 71 GLU A CA 1
ATOM 578 C C . GLU A 1 71 ? -17.712 5.304 15.223 1.00 95.69 71 GLU A C 1
ATOM 580 O O . GLU A 1 71 ? -17.195 4.698 14.284 1.00 95.69 71 GLU A O 1
ATOM 585 N N . VAL A 1 72 ? -18.245 4.650 16.259 1.00 91.56 72 VAL A N 1
ATOM 586 C CA . VAL A 1 72 ? -18.225 3.179 16.378 1.00 91.56 72 VAL A CA 1
ATOM 587 C C . VAL A 1 72 ? -19.047 2.509 15.276 1.00 91.56 72 VAL A C 1
ATOM 589 O O . VAL A 1 72 ? -18.654 1.462 14.784 1.00 91.56 72 VAL A O 1
ATOM 592 N N . ALA A 1 73 ? -20.148 3.135 14.851 1.00 94.81 73 ALA A N 1
ATOM 593 C CA . ALA A 1 73 ? -21.017 2.610 13.797 1.00 94.81 73 ALA A CA 1
ATOM 594 C C . ALA A 1 73 ? -20.385 2.654 12.394 1.00 94.81 73 ALA A C 1
ATOM 596 O O . ALA A 1 73 ? -20.935 2.069 11.465 1.00 94.81 73 ALA A O 1
ATOM 597 N N . LYS A 1 74 ? -19.265 3.370 12.228 1.00 97.62 74 LYS A N 1
ATOM 598 C CA . LYS A 1 74 ? -18.586 3.500 10.942 1.00 97.62 74 LYS A CA 1
ATOM 599 C C . LYS A 1 74 ? -17.709 2.297 10.668 1.00 97.62 74 LYS A C 1
ATOM 601 O O . LYS A 1 74 ? -16.884 1.913 11.499 1.00 97.62 74 LYS A O 1
ATOM 606 N N . THR A 1 75 ? -17.878 1.751 9.477 1.00 98.06 75 THR A N 1
ATOM 607 C CA . THR A 1 75 ? -17.183 0.552 9.019 1.00 98.06 75 THR A CA 1
ATOM 608 C C . THR A 1 75 ? -15.713 0.834 8.718 1.00 98.06 75 THR A C 1
ATOM 610 O O . THR A 1 75 ? -15.300 1.974 8.472 1.00 98.06 75 THR A O 1
ATOM 613 N N . TRP A 1 76 ? -14.912 -0.225 8.675 1.00 97.50 76 TRP A N 1
ATOM 614 C CA . TRP A 1 76 ? -13.540 -0.192 8.189 1.00 97.50 76 TRP A CA 1
ATOM 615 C C . TRP A 1 76 ? -13.454 0.362 6.759 1.00 97.50 76 TRP A C 1
ATOM 617 O O . TRP A 1 76 ? -12.584 1.178 6.458 1.00 97.50 76 TRP A O 1
ATOM 627 N N . ALA A 1 77 ? -14.391 -0.022 5.887 1.00 95.56 77 ALA A N 1
ATOM 628 C CA . ALA A 1 77 ? -14.441 0.448 4.505 1.00 95.56 77 ALA A CA 1
ATOM 629 C C . ALA A 1 77 ? -14.675 1.966 4.402 1.00 95.56 77 ALA A C 1
ATOM 631 O O . ALA A 1 77 ? -14.006 2.638 3.616 1.00 95.56 77 ALA A O 1
ATOM 632 N N . GLU A 1 78 ? -15.586 2.519 5.210 1.00 97.44 78 GLU A N 1
ATOM 633 C CA . GLU A 1 78 ? -15.808 3.969 5.280 1.00 97.44 78 GLU A CA 1
ATOM 634 C C . GLU A 1 78 ? -14.566 4.703 5.790 1.00 97.44 78 GLU A C 1
ATOM 636 O O . GLU A 1 78 ? -14.189 5.724 5.216 1.00 97.44 78 GLU A O 1
ATOM 641 N N . PHE A 1 79 ? -13.900 4.160 6.814 1.00 98.25 79 PHE A N 1
ATOM 642 C CA . PHE A 1 79 ? -12.661 4.726 7.340 1.00 98.25 79 PHE A CA 1
ATOM 643 C C . PHE A 1 79 ? -11.533 4.736 6.308 1.00 98.25 79 PHE A C 1
ATOM 645 O O . PHE A 1 79 ? -10.965 5.795 6.053 1.00 98.25 79 PHE A O 1
ATOM 652 N N . LYS A 1 80 ? -11.249 3.604 5.650 1.00 95.31 80 LYS A N 1
ATOM 653 C CA . LYS A 1 80 ? -10.254 3.546 4.567 1.00 95.31 80 LYS A CA 1
ATOM 654 C C . LYS A 1 80 ? -10.550 4.565 3.472 1.00 95.31 80 LYS A C 1
ATOM 656 O O . LYS A 1 80 ? -9.644 5.254 3.019 1.00 95.31 80 LYS A O 1
ATOM 661 N N . LYS A 1 81 ? -11.815 4.670 3.050 1.00 93.06 81 LYS A N 1
ATOM 662 C CA . LYS A 1 81 ? -12.232 5.610 2.004 1.00 93.06 81 LYS A CA 1
ATOM 663 C C . LYS A 1 81 ? -11.985 7.062 2.415 1.00 93.06 81 LYS A C 1
ATOM 665 O O . LYS A 1 81 ? -11.485 7.835 1.603 1.00 93.06 81 LYS A O 1
ATOM 670 N N . GLU A 1 82 ? -12.337 7.430 3.646 1.00 96.56 82 GLU A N 1
ATOM 671 C CA . GLU A 1 82 ? -12.079 8.777 4.161 1.00 96.56 82 GLU A CA 1
ATOM 672 C C . GLU A 1 82 ? -10.574 9.044 4.244 1.00 96.56 82 GLU A C 1
ATOM 674 O O . GLU A 1 82 ? -10.125 10.060 3.720 1.00 96.56 82 GLU A O 1
ATOM 679 N N . VAL A 1 83 ? -9.786 8.107 4.787 1.00 95.88 83 VAL A N 1
ATOM 680 C CA . VAL A 1 83 ? -8.321 8.217 4.816 1.00 95.88 83 VAL A CA 1
ATOM 681 C C . VAL A 1 83 ? -7.773 8.454 3.409 1.00 95.88 83 VAL A C 1
ATOM 683 O O . VAL A 1 83 ? -7.144 9.482 3.195 1.00 95.88 83 VAL A O 1
ATOM 686 N N . LEU A 1 84 ? -8.067 7.580 2.441 1.00 91.38 84 LEU A N 1
ATOM 687 C CA . LEU A 1 84 ? -7.584 7.700 1.058 1.00 91.38 84 LEU A CA 1
ATOM 688 C C . LEU A 1 84 ? -7.955 9.047 0.417 1.00 91.38 84 LEU A C 1
ATOM 690 O O . LEU A 1 84 ? -7.155 9.608 -0.320 1.00 91.38 84 LEU A O 1
ATOM 694 N N . SER A 1 85 ? -9.123 9.615 0.737 1.00 91.25 85 SER A N 1
ATOM 695 C CA . SER A 1 85 ? -9.542 10.916 0.193 1.00 91.25 85 SER A CA 1
ATOM 696 C C . SER A 1 85 ? -8.665 12.101 0.622 1.00 91.25 85 SER A C 1
ATOM 698 O O . SER A 1 85 ? -8.690 13.147 -0.025 1.00 91.25 85 SER A O 1
ATOM 700 N N . HIS A 1 86 ? -7.882 11.938 1.691 1.00 93.12 86 HIS A N 1
ATOM 701 C CA . HIS A 1 86 ? -6.964 12.949 2.210 1.00 93.12 86 HIS A CA 1
ATOM 702 C C . HIS A 1 86 ? -5.525 12.811 1.706 1.00 93.12 86 HIS A C 1
ATOM 704 O O . HIS A 1 86 ? -4.716 13.692 1.989 1.00 93.12 86 HIS A O 1
ATOM 710 N N . TYR A 1 87 ? -5.223 11.752 0.954 1.00 90.44 87 TYR A N 1
ATOM 711 C CA . TYR A 1 87 ? -3.926 11.529 0.320 1.00 90.44 87 TYR A CA 1
ATOM 712 C C . TYR A 1 87 ? -4.148 11.476 -1.195 1.00 90.44 87 TYR A C 1
ATOM 714 O O . TYR A 1 87 ? -4.428 10.406 -1.738 1.00 90.44 87 TYR A O 1
ATOM 722 N N . PRO A 1 88 ? -4.099 12.620 -1.902 1.00 81.75 88 PRO A N 1
ATOM 723 C CA . PRO A 1 88 ? -4.296 12.653 -3.348 1.00 81.75 88 PRO A CA 1
ATOM 724 C C . PRO A 1 88 ? -3.355 11.699 -4.092 1.00 81.75 88 PRO A C 1
ATOM 726 O O . PRO A 1 88 ? -3.796 11.048 -5.036 1.00 81.75 88 PRO A O 1
ATOM 729 N N . GLY A 1 89 ? -2.114 11.532 -3.617 1.00 76.38 89 GLY A N 1
ATOM 730 C CA . GLY A 1 89 ? -1.166 10.578 -4.192 1.00 76.38 89 GLY A CA 1
ATOM 731 C C . GLY A 1 89 ? -1.540 9.109 -3.953 1.00 76.38 89 GLY A C 1
ATOM 732 O O . GLY A 1 89 ? -1.048 8.245 -4.660 1.00 76.38 89 GLY A O 1
ATOM 733 N N . ALA A 1 90 ? -2.445 8.809 -3.014 1.00 76.00 90 ALA A N 1
ATOM 734 C CA . ALA A 1 90 ? -2.993 7.466 -2.793 1.00 76.00 90 ALA A CA 1
ATOM 735 C C . ALA A 1 90 ? -4.191 7.136 -3.694 1.00 76.00 90 ALA A C 1
ATOM 737 O O . ALA A 1 90 ? -4.47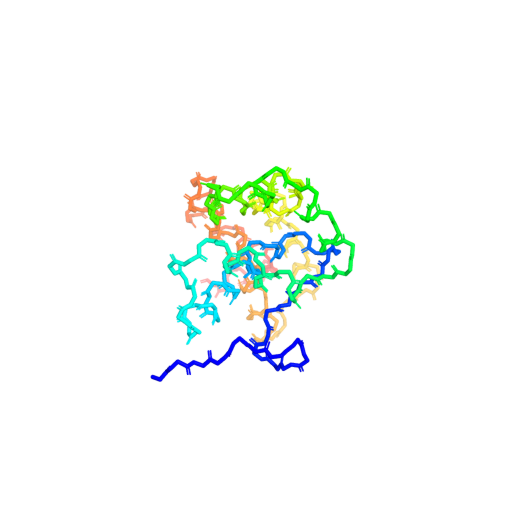2 5.967 -3.956 1.00 76.00 90 ALA A O 1
ATOM 738 N N . LEU A 1 91 ? -4.936 8.161 -4.123 1.00 61.22 91 LEU A N 1
ATOM 739 C CA . LEU A 1 91 ? -5.979 8.031 -5.148 1.00 61.22 91 LEU A CA 1
ATOM 740 C C . LEU A 1 91 ? -5.363 7.884 -6.537 1.00 61.22 91 LEU A C 1
ATOM 742 O O . LEU A 1 91 ? -5.963 7.277 -7.422 1.00 61.22 91 LEU A O 1
ATOM 746 N N . GLU A 1 92 ? -4.145 8.394 -6.694 1.00 51.28 92 GLU A N 1
ATOM 747 C CA . GLU A 1 92 ? -3.250 8.023 -7.767 1.00 51.28 92 GLU A CA 1
ATOM 748 C C . GLU A 1 92 ? -2.776 6.565 -7.570 1.00 51.28 92 GLU A C 1
ATOM 750 O O . GLU A 1 92 ? -1.607 6.281 -7.327 1.00 51.28 92 GLU A O 1
ATOM 755 N N . VAL A 1 93 ? -3.625 5.598 -7.942 1.00 52.09 93 VAL A N 1
ATOM 756 C CA . VAL A 1 93 ? -3.131 4.750 -9.037 1.00 52.09 93 VAL A CA 1
ATOM 757 C C . VAL A 1 93 ? -2.965 5.759 -10.154 1.00 52.09 93 VAL A C 1
ATOM 759 O O . VAL A 1 93 ? -3.963 6.058 -10.801 1.00 52.09 93 VAL A O 1
ATOM 762 N N . ALA A 1 94 ? -1.813 6.446 -10.227 1.00 52.16 94 ALA A N 1
ATOM 763 C CA . ALA A 1 94 ? -1.607 7.510 -11.199 1.00 52.16 94 ALA A CA 1
ATOM 764 C C . ALA A 1 94 ? -2.048 6.889 -12.509 1.00 52.16 94 ALA A C 1
ATOM 766 O O . ALA A 1 94 ? -1.435 5.890 -12.895 1.00 52.16 94 ALA A O 1
ATOM 767 N N . GLU A 1 95 ? -3.191 7.336 -13.059 1.00 63.03 95 GLU A N 1
ATOM 768 C CA . GLU A 1 95 ? -3.776 6.701 -14.234 1.00 63.03 95 GLU A CA 1
ATOM 769 C C . GLU A 1 95 ? -2.635 6.676 -15.218 1.00 63.03 95 GLU A C 1
ATOM 771 O O . GLU A 1 95 ? -2.144 7.745 -15.588 1.00 63.03 95 GLU A O 1
ATOM 776 N N . ALA A 1 96 ? -2.109 5.477 -15.480 1.00 70.19 96 ALA A N 1
ATOM 777 C CA . ALA A 1 96 ? -0.794 5.361 -16.065 1.00 70.19 96 ALA A CA 1
ATOM 778 C C . ALA A 1 96 ? -0.855 6.158 -17.355 1.00 70.19 96 ALA A C 1
ATOM 780 O O . ALA A 1 96 ? -1.669 5.855 -18.221 1.00 70.19 96 ALA A O 1
ATOM 781 N N . THR A 1 97 ? -0.114 7.260 -17.453 1.00 81.69 97 THR A N 1
ATOM 782 C CA . THR A 1 97 ? -0.332 8.152 -18.587 1.00 81.69 97 THR A CA 1
ATOM 783 C C . THR A 1 97 ? 0.495 7.659 -19.758 1.00 81.69 97 THR A C 1
ATOM 785 O O . THR A 1 97 ? 1.537 7.005 -19.615 1.00 81.69 97 THR A O 1
ATOM 788 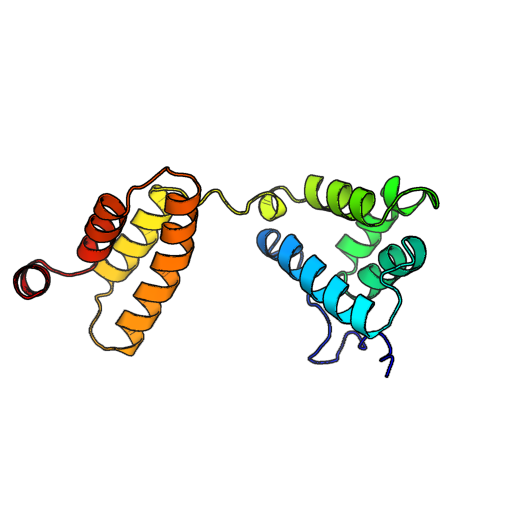N N . THR A 1 98 ? 0.089 8.036 -20.969 1.00 83.81 98 THR A N 1
ATOM 789 C CA . THR A 1 98 ? 0.966 7.814 -22.124 1.00 83.81 98 THR A CA 1
ATOM 790 C C . THR A 1 98 ? 2.292 8.582 -21.990 1.00 83.81 98 THR A C 1
ATOM 792 O O . THR A 1 98 ? 3.290 8.154 -22.573 1.00 83.81 98 THR A O 1
ATOM 795 N N . GLU A 1 99 ? 2.354 9.674 -21.209 1.00 85.00 99 GLU A N 1
ATOM 796 C CA . GLU A 1 99 ? 3.616 10.331 -20.847 1.00 85.00 99 GLU A CA 1
ATOM 797 C C . GLU A 1 99 ? 4.507 9.436 -19.983 1.00 85.00 99 GLU A C 1
ATOM 799 O O . GLU A 1 99 ? 5.707 9.361 -20.249 1.00 85.00 99 GLU A O 1
ATOM 804 N N . ASP A 1 100 ? 3.963 8.740 -18.988 1.00 86.25 100 ASP A N 1
ATOM 805 C CA . ASP A 1 100 ? 4.749 7.857 -18.120 1.00 86.25 100 ASP A CA 1
ATOM 806 C C . ASP A 1 100 ? 5.327 6.683 -18.904 1.00 86.25 100 ASP A C 1
ATOM 808 O O . ASP A 1 100 ? 6.510 6.359 -18.762 1.00 86.25 100 ASP A O 1
ATOM 812 N N . LEU A 1 101 ? 4.555 6.137 -19.849 1.00 92.19 101 LEU A N 1
ATOM 813 C CA . LEU A 1 101 ? 5.047 5.088 -20.739 1.00 92.19 101 LEU A CA 1
ATOM 814 C C . LEU A 1 101 ? 6.188 5.610 -21.624 1.00 92.19 101 LEU A C 1
ATOM 816 O O . LEU A 1 101 ? 7.227 4.959 -21.764 1.00 92.19 101 LEU A O 1
ATOM 820 N N . LYS A 1 102 ? 6.044 6.826 -22.172 1.00 92.62 102 LYS A N 1
ATOM 821 C CA . LYS A 1 102 ? 7.104 7.498 -22.943 1.00 92.62 102 LYS A CA 1
ATOM 822 C C . LYS A 1 102 ? 8.345 7.773 -22.097 1.00 92.62 102 LYS A C 1
ATOM 824 O O . LYS A 1 102 ? 9.449 7.641 -22.624 1.00 92.62 102 LYS A O 1
ATOM 829 N N . LYS A 1 103 ? 8.207 8.144 -20.818 1.00 93.00 103 LYS A N 1
ATOM 830 C CA . LYS A 1 103 ? 9.349 8.363 -19.911 1.00 93.00 103 LYS A CA 1
ATOM 831 C C . LYS A 1 103 ? 10.149 7.077 -19.739 1.00 93.00 103 LYS A C 1
ATOM 833 O O . LYS A 1 103 ? 11.359 7.113 -19.951 1.00 93.00 103 LYS A O 1
ATOM 838 N N . VAL A 1 104 ? 9.484 5.953 -19.456 1.00 94.69 104 VAL A N 1
ATOM 839 C CA . VAL A 1 104 ? 10.141 4.639 -19.337 1.00 94.69 104 VAL A CA 1
ATOM 840 C C . VAL A 1 104 ? 10.848 4.273 -20.643 1.00 94.69 104 VAL A C 1
ATOM 842 O O . VAL A 1 104 ? 12.032 3.949 -20.639 1.00 94.69 104 VAL A O 1
ATOM 845 N N . VAL A 1 105 ? 10.167 4.381 -21.785 1.00 95.88 105 VAL A N 1
ATOM 846 C CA . VAL A 1 105 ? 10.774 4.108 -23.100 1.00 95.88 105 VAL A CA 1
ATOM 847 C C . VAL A 1 105 ? 11.989 5.007 -23.353 1.00 95.88 105 VAL A C 1
ATOM 849 O O . VAL A 1 105 ? 13.028 4.523 -23.794 1.00 95.88 105 VAL A O 1
ATOM 852 N N . SER A 1 106 ? 11.888 6.305 -23.056 1.00 93.69 106 SER A N 1
ATOM 853 C CA . SER A 1 106 ? 12.964 7.278 -23.272 1.00 93.69 106 SER A CA 1
ATOM 854 C C . SER A 1 106 ? 14.169 7.039 -22.362 1.00 93.69 106 SER A C 1
ATOM 856 O O . SER A 1 106 ? 15.301 7.174 -22.822 1.00 93.69 106 SER A O 1
ATOM 858 N N . GLU A 1 107 ? 13.944 6.672 -21.096 1.00 95.00 107 GLU A N 1
ATOM 859 C CA . GLU A 1 107 ? 14.991 6.307 -20.131 1.00 95.00 107 GLU A CA 1
ATOM 860 C C . GLU A 1 107 ? 15.868 5.191 -20.708 1.00 95.00 107 GLU A C 1
ATOM 862 O O . GLU A 1 107 ? 17.077 5.374 -20.862 1.00 95.00 107 GLU A O 1
ATOM 867 N N . PHE A 1 108 ? 15.247 4.086 -21.132 1.00 95.44 108 PHE A N 1
ATOM 868 C CA . PHE A 1 108 ? 15.962 2.913 -21.638 1.00 95.44 108 PHE A CA 1
ATOM 869 C C . PHE A 1 108 ? 16.476 3.074 -23.071 1.00 95.44 108 PHE A C 1
ATOM 871 O O . PHE A 1 108 ? 17.525 2.525 -23.403 1.00 95.44 108 PHE A O 1
ATOM 878 N N . ALA A 1 109 ? 15.813 3.877 -23.909 1.00 93.56 109 ALA A N 1
ATOM 879 C CA . ALA A 1 109 ? 16.346 4.254 -25.218 1.00 93.56 109 ALA A CA 1
ATOM 880 C C . ALA A 1 109 ? 17.653 5.053 -25.095 1.00 93.56 109 ALA A C 1
ATOM 882 O O . ALA A 1 109 ? 18.547 4.907 -25.927 1.00 93.56 109 ALA A O 1
ATOM 883 N N . LYS A 1 110 ? 17.764 5.905 -24.065 1.00 93.06 110 LYS A N 1
ATOM 884 C CA . LYS A 1 110 ? 18.953 6.730 -23.805 1.00 93.06 110 LYS A CA 1
ATOM 885 C C . LYS A 1 110 ? 20.060 5.949 -23.106 1.00 93.06 110 LYS A C 1
ATOM 887 O O . LYS A 1 110 ? 21.215 6.084 -23.498 1.00 93.06 110 LYS A O 1
ATOM 892 N N . SER A 1 111 ? 19.732 5.167 -22.075 1.00 91.81 111 SER A N 1
ATOM 893 C CA . SER A 1 111 ? 20.727 4.369 -21.343 1.00 91.81 111 SER A CA 1
ATOM 894 C C . SER A 1 111 ? 21.204 3.152 -22.135 1.00 91.81 111 SER A C 1
ATOM 896 O O . SER A 1 111 ? 22.305 2.662 -21.905 1.00 91.81 111 SER A O 1
ATOM 898 N N . GLY A 1 112 ? 20.377 2.670 -23.065 1.00 90.69 112 GLY A N 1
ATOM 899 C CA . GLY A 1 112 ? 20.575 1.416 -23.772 1.00 90.69 112 GLY A CA 1
ATOM 900 C C . GLY A 1 112 ? 20.121 0.206 -22.953 1.00 90.69 112 GLY A C 1
ATOM 901 O O . GLY A 1 112 ? 20.010 0.250 -21.727 1.00 90.69 112 GLY A O 1
ATOM 902 N N . ILE A 1 113 ? 19.864 -0.888 -23.673 1.00 93.06 113 ILE A N 1
ATOM 903 C CA . ILE A 1 113 ? 19.585 -2.217 -23.123 1.00 93.06 113 ILE A CA 1
ATOM 904 C C . ILE A 1 113 ? 20.648 -3.157 -23.694 1.00 93.06 113 ILE A C 1
ATOM 906 O O . ILE A 1 113 ? 20.570 -3.574 -24.849 1.00 93.06 113 ILE A O 1
ATOM 910 N N . SER A 1 114 ? 21.674 -3.441 -22.900 1.00 90.06 114 SER A N 1
ATOM 911 C CA . SER A 1 114 ? 22.880 -4.164 -23.322 1.00 90.06 114 SER A CA 1
ATOM 912 C C . SER A 1 114 ? 22.892 -5.634 -22.900 1.00 90.06 114 SER A C 1
ATOM 914 O O . SER A 1 114 ? 23.619 -6.442 -23.477 1.00 90.06 114 SER A O 1
ATOM 916 N N . ASN A 1 115 ? 22.092 -5.999 -21.895 1.00 90.19 115 ASN A N 1
ATOM 917 C CA . ASN A 1 115 ? 22.075 -7.337 -21.313 1.00 90.19 115 ASN A CA 1
ATOM 918 C C . ASN A 1 115 ? 20.670 -7.757 -20.847 1.00 90.19 115 ASN A C 1
ATOM 920 O O . ASN A 1 115 ? 19.734 -6.959 -20.780 1.00 90.19 115 ASN A O 1
ATOM 924 N N . SER A 1 116 ? 20.526 -9.038 -20.499 1.00 90.31 116 SER A N 1
ATOM 925 C CA . SER A 1 116 ? 19.249 -9.627 -20.077 1.00 90.31 116 SER A CA 1
ATOM 926 C C . SER A 1 116 ? 18.697 -9.037 -18.775 1.00 90.31 116 SER A C 1
ATOM 928 O O . SER A 1 116 ? 17.481 -8.973 -18.602 1.00 90.31 116 SER A O 1
ATOM 930 N N . LYS A 1 117 ? 19.560 -8.571 -17.863 1.00 93.25 117 LYS A N 1
ATOM 931 C CA . LYS A 1 117 ? 19.139 -7.942 -16.602 1.00 93.25 117 LYS A CA 1
ATOM 932 C C . LYS A 1 117 ? 18.505 -6.573 -16.852 1.00 93.25 117 LYS A C 1
ATOM 934 O O . LYS A 1 117 ? 17.461 -6.265 -16.273 1.00 93.25 117 LYS A O 1
ATOM 939 N N . GLU A 1 118 ? 19.107 -5.772 -17.725 1.00 92.44 118 GLU A N 1
ATOM 940 C CA . GLU A 1 118 ? 18.550 -4.496 -18.185 1.00 92.44 118 GLU A CA 1
ATOM 941 C C . GLU A 1 118 ? 17.248 -4.711 -18.952 1.00 92.44 118 GLU A C 1
ATOM 943 O O . GLU A 1 118 ? 16.263 -4.044 -18.647 1.00 92.44 118 GLU A O 1
ATOM 948 N N . LEU A 1 119 ? 17.196 -5.706 -19.845 1.00 93.88 119 LEU A N 1
ATOM 949 C CA . LEU A 1 119 ? 15.974 -6.062 -20.569 1.00 93.88 119 LEU A CA 1
ATOM 950 C C . LEU A 1 119 ? 14.844 -6.457 -19.612 1.00 93.88 119 LEU A C 1
ATOM 952 O O . LEU A 1 119 ? 13.725 -5.974 -19.747 1.00 93.88 119 LEU A O 1
ATOM 956 N N . GLY A 1 120 ? 15.132 -7.287 -18.608 1.00 93.50 120 GLY A N 1
ATOM 957 C CA . GLY A 1 120 ? 14.144 -7.663 -17.599 1.00 93.50 120 GLY A CA 1
ATOM 958 C C . GLY A 1 120 ? 13.682 -6.478 -16.744 1.00 93.50 120 GLY A C 1
ATOM 959 O O . GLY A 1 120 ? 12.533 -6.441 -16.310 1.00 93.50 120 GLY A O 1
ATOM 960 N N . THR A 1 121 ? 14.5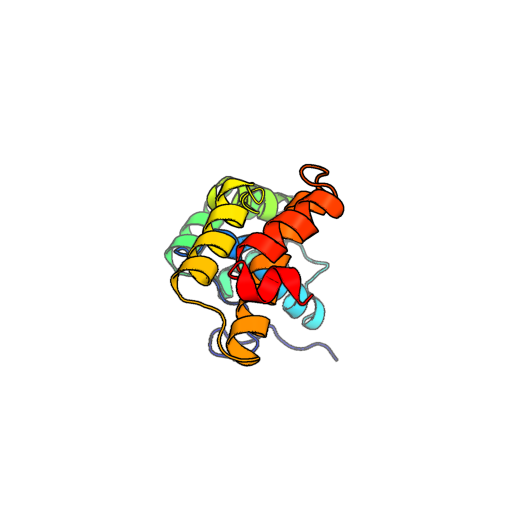55 -5.498 -16.502 1.00 95.31 121 THR A N 1
ATOM 961 C CA . THR A 1 121 ? 14.204 -4.276 -15.761 1.00 95.31 121 THR A CA 1
ATOM 962 C C . THR A 1 121 ? 13.328 -3.355 -16.601 1.00 95.31 121 THR A C 1
ATOM 964 O O . THR A 1 121 ? 12.310 -2.881 -16.099 1.00 95.31 121 THR A O 1
ATOM 967 N N . TYR A 1 122 ? 13.682 -3.166 -17.874 1.00 96.56 122 TYR A N 1
ATOM 968 C CA . TYR A 1 122 ? 12.860 -2.453 -18.843 1.00 96.56 122 TYR A CA 1
ATOM 969 C C . TYR A 1 122 ? 11.470 -3.079 -18.947 1.00 96.56 122 TYR A C 1
ATOM 971 O O . TYR A 1 122 ? 10.480 -2.380 -18.762 1.00 96.56 122 TYR A O 1
ATOM 979 N N . HIS A 1 123 ? 11.400 -4.399 -19.145 1.00 95.75 123 HIS A N 1
ATOM 980 C CA . HIS A 1 123 ? 10.142 -5.126 -19.273 1.00 95.75 123 HIS A CA 1
ATOM 981 C C . HIS A 1 123 ? 9.220 -4.904 -18.071 1.00 95.75 123 HIS A C 1
ATOM 983 O O . HIS A 1 123 ? 8.091 -4.474 -18.259 1.00 95.75 123 HIS A O 1
ATOM 989 N N . ARG A 1 124 ? 9.710 -5.089 -16.835 1.00 95.12 124 ARG A N 1
ATOM 990 C CA . ARG A 1 124 ? 8.890 -4.863 -15.630 1.00 95.12 124 ARG A CA 1
ATOM 991 C C . ARG A 1 124 ? 8.395 -3.421 -15.516 1.00 95.12 124 ARG A C 1
ATOM 993 O O . ARG A 1 124 ? 7.211 -3.213 -15.282 1.00 95.12 124 ARG A O 1
ATOM 1000 N N . LYS A 1 125 ? 9.285 -2.433 -15.684 1.00 93.31 125 LYS A N 1
ATOM 1001 C CA . LYS A 1 125 ? 8.913 -1.009 -15.607 1.00 93.31 125 LYS A CA 1
ATOM 1002 C C . LYS A 1 125 ? 7.900 -0.629 -16.690 1.00 93.31 125 LYS A C 1
ATOM 1004 O O . LYS A 1 125 ? 6.985 0.137 -16.423 1.00 93.31 125 LYS A O 1
ATOM 1009 N N . PHE A 1 126 ? 8.070 -1.159 -17.899 1.00 95.31 126 PHE A N 1
ATOM 1010 C CA . PHE A 1 126 ? 7.161 -0.923 -19.011 1.00 95.31 126 PHE A CA 1
ATOM 1011 C C . PHE A 1 126 ? 5.793 -1.569 -18.767 1.00 95.31 126 PHE A C 1
ATOM 1013 O O . PHE A 1 126 ? 4.785 -0.890 -18.927 1.00 95.31 126 PHE A O 1
ATOM 1020 N N . SER A 1 127 ? 5.752 -2.840 -18.347 1.00 92.88 127 SER A N 1
ATOM 1021 C CA . SER A 1 127 ? 4.509 -3.587 -18.115 1.00 92.88 127 SER A CA 1
ATOM 1022 C C . SER A 1 127 ? 3.623 -2.942 -17.055 1.00 92.88 127 SER A C 1
ATOM 1024 O O . SER A 1 127 ? 2.436 -2.796 -17.298 1.00 92.88 127 SER A O 1
ATOM 1026 N N . ILE A 1 128 ? 4.191 -2.443 -15.949 1.00 87.94 128 ILE A N 1
ATOM 1027 C CA . ILE A 1 128 ? 3.417 -1.745 -14.900 1.00 87.94 128 ILE A CA 1
ATOM 1028 C C . ILE A 1 128 ? 2.555 -0.613 -15.489 1.00 87.94 128 ILE A C 1
ATOM 1030 O O . ILE A 1 128 ? 1.390 -0.465 -15.136 1.00 87.94 128 ILE A O 1
ATOM 1034 N N . VAL A 1 129 ? 3.121 0.171 -16.410 1.00 89.50 129 VAL A N 1
ATOM 1035 C CA . VAL A 1 129 ? 2.438 1.317 -17.027 1.00 89.50 129 VAL A CA 1
ATOM 1036 C C . VAL A 1 129 ? 1.559 0.870 -18.203 1.00 89.50 129 VAL A C 1
ATOM 1038 O O . VAL A 1 129 ? 0.441 1.349 -18.372 1.00 89.50 129 VAL A O 1
ATOM 1041 N N . ALA A 1 130 ? 2.057 -0.051 -19.030 1.00 90.88 130 ALA A N 1
ATOM 1042 C CA . ALA A 1 130 ? 1.368 -0.521 -20.226 1.00 90.88 130 ALA A CA 1
ATOM 1043 C C . ALA A 1 130 ? 0.116 -1.348 -19.912 1.00 90.88 130 ALA A C 1
ATOM 1045 O O . ALA A 1 130 ? -0.896 -1.170 -20.586 1.00 90.88 130 ALA A O 1
ATOM 1046 N N . ASP A 1 131 ? 0.176 -2.215 -18.900 1.00 88.69 131 ASP A N 1
ATOM 1047 C CA . ASP A 1 131 ? -0.947 -3.066 -18.504 1.00 88.69 131 ASP A CA 1
ATOM 1048 C C . ASP A 1 131 ? -2.086 -2.195 -17.963 1.00 88.69 131 ASP A C 1
ATOM 1050 O O . ASP A 1 131 ? -3.218 -2.326 -18.420 1.00 88.69 131 ASP A O 1
ATOM 1054 N N . SER A 1 132 ? -1.769 -1.199 -17.126 1.00 84.88 132 SER A N 1
ATOM 1055 C CA . SER A 1 132 ? -2.742 -0.205 -16.654 1.00 84.88 132 SER A CA 1
ATOM 1056 C C . SER A 1 132 ? -3.392 0.568 -17.815 1.00 84.88 132 SER A C 1
ATOM 1058 O O . SER A 1 132 ? -4.618 0.647 -17.902 1.00 84.88 132 SER A O 1
ATOM 1060 N N . LEU A 1 133 ? -2.602 1.068 -18.774 1.00 83.69 133 LEU A N 1
ATOM 1061 C CA . LEU A 1 133 ? -3.111 1.747 -19.977 1.00 83.69 133 LEU A CA 1
ATOM 1062 C C . LEU A 1 133 ? -4.004 0.849 -20.849 1.00 83.69 133 LEU A C 1
ATOM 1064 O O . LEU A 1 133 ? -4.943 1.336 -21.485 1.00 83.69 133 LEU A O 1
ATOM 1068 N N . GLN A 1 134 ? -3.697 -0.445 -20.919 1.00 84.31 134 GLN A N 1
ATOM 1069 C CA . GLN A 1 134 ? -4.442 -1.410 -21.722 1.00 84.31 134 GLN A CA 1
ATOM 1070 C C . GLN A 1 134 ? -5.746 -1.838 -21.036 1.00 84.31 134 GLN A C 1
ATOM 1072 O O . GLN A 1 134 ? -6.776 -1.928 -21.703 1.00 84.31 134 GLN A O 1
ATOM 1077 N N . GLU A 1 135 ? -5.730 -2.043 -19.717 1.00 81.12 135 GLU A N 1
ATOM 1078 C CA . GLU A 1 135 ? -6.919 -2.333 -18.903 1.00 81.12 135 GLU A CA 1
ATOM 1079 C C . GLU A 1 135 ? -7.957 -1.207 -18.984 1.00 81.12 135 GLU A C 1
ATOM 1081 O O . GLU A 1 135 ? -9.152 -1.476 -19.097 1.00 81.12 135 GLU A O 1
ATOM 1086 N N . HIS A 1 136 ? -7.504 0.049 -19.027 1.00 78.25 136 HIS A N 1
ATOM 1087 C CA . HIS A 1 136 ? -8.371 1.223 -19.182 1.00 78.25 136 HIS A CA 1
ATOM 1088 C C . HIS A 1 136 ? -8.729 1.535 -20.648 1.00 78.25 136 HIS A C 1
ATOM 1090 O O . HIS A 1 136 ? -9.403 2.526 -20.928 1.00 78.25 136 HIS A O 1
ATOM 1096 N N . GLY A 1 137 ? -8.287 0.711 -21.606 1.00 76.62 137 GLY A N 1
ATOM 1097 C CA . GLY A 1 137 ? -8.595 0.875 -23.030 1.00 76.62 137 GLY A CA 1
ATOM 1098 C C . GLY A 1 137 ? -7.941 2.092 -23.696 1.00 76.62 137 GLY A C 1
ATOM 1099 O O . GLY A 1 137 ? -8.331 2.463 -24.804 1.00 76.62 137 GLY A O 1
ATOM 1100 N N . ILE A 1 138 ? -6.949 2.711 -23.051 1.00 82.88 138 ILE A N 1
ATOM 1101 C CA . ILE A 1 138 ? -6.230 3.885 -23.565 1.00 82.88 138 ILE A CA 1
ATOM 1102 C C . ILE A 1 138 ? -5.275 3.471 -24.691 1.00 82.88 138 ILE A C 1
ATOM 1104 O O . ILE A 1 138 ? -5.134 4.185 -25.687 1.00 82.88 138 ILE A O 1
ATOM 1108 N N . LEU A 1 139 ? -4.632 2.306 -24.557 1.00 86.75 139 LEU A N 1
ATOM 1109 C CA . LEU A 1 139 ? -3.798 1.709 -25.597 1.00 86.75 139 LEU A CA 1
ATOM 1110 C C . LEU A 1 139 ? -4.303 0.319 -25.982 1.00 86.75 139 LEU A C 1
ATOM 1112 O O . LEU A 1 139 ? -4.589 -0.524 -25.141 1.00 86.75 139 LEU A O 1
ATOM 1116 N N . SER A 1 140 ? -4.328 0.052 -27.284 1.00 89.75 140 SER A N 1
ATOM 1117 C CA . SER A 1 140 ? -4.452 -1.306 -27.811 1.00 89.75 140 SER A CA 1
ATOM 1118 C C . SER A 1 140 ? -3.134 -2.073 -27.673 1.00 89.75 140 SER A C 1
ATOM 1120 O O . SER A 1 140 ? -2.053 -1.477 -27.681 1.00 89.75 140 SER A O 1
ATOM 1122 N N . GLY A 1 141 ? -3.198 -3.408 -27.683 1.00 89.25 141 GLY A N 1
ATOM 1123 C CA . GLY A 1 141 ? -1.995 -4.251 -27.660 1.00 89.25 141 GLY A CA 1
ATOM 1124 C C . GLY A 1 141 ? -1.008 -3.955 -28.800 1.00 89.25 141 GLY A C 1
ATOM 1125 O O . GLY A 1 141 ? 0.204 -4.050 -28.617 1.00 89.25 141 GLY A O 1
ATOM 1126 N N . VAL A 1 142 ? -1.498 -3.502 -29.963 1.00 92.00 142 VAL A N 1
ATOM 1127 C CA . VAL A 1 142 ? -0.643 -3.071 -31.085 1.00 92.00 142 VAL A CA 1
ATOM 1128 C C . VAL A 1 142 ? 0.125 -1.792 -30.740 1.00 92.00 142 VAL A C 1
ATOM 1130 O O . VAL A 1 142 ? 1.319 -1.687 -31.030 1.00 92.00 142 VAL A O 1
ATOM 1133 N N . GLN A 1 143 ? -0.529 -0.820 -30.099 1.00 89.44 143 GLN A N 1
ATOM 1134 C CA . GLN A 1 143 ? 0.132 0.410 -29.656 1.00 89.44 143 GLN A CA 1
ATOM 1135 C C . GLN A 1 143 ? 1.139 0.126 -28.540 1.00 89.44 143 GLN A C 1
ATOM 1137 O O . GLN A 1 143 ? 2.249 0.654 -28.586 1.00 89.44 143 GLN A O 1
ATOM 1142 N N . VAL A 1 144 ? 0.798 -0.751 -27.592 1.00 92.81 144 VAL A N 1
ATOM 1143 C CA . VAL A 1 144 ? 1.712 -1.202 -26.533 1.00 92.81 144 VAL A CA 1
ATOM 1144 C C . VAL A 1 144 ? 2.968 -1.838 -27.135 1.00 92.81 144 VAL A C 1
ATOM 1146 O O . VAL A 1 144 ? 4.080 -1.412 -26.823 1.00 92.81 144 VAL A O 1
ATOM 1149 N N . ALA A 1 145 ? 2.821 -2.781 -28.070 1.00 92.62 145 ALA A N 1
ATOM 1150 C CA . ALA A 1 145 ? 3.960 -3.395 -28.755 1.00 92.62 145 ALA A CA 1
ATOM 1151 C C . ALA A 1 145 ? 4.811 -2.357 -29.511 1.00 92.62 145 ALA A C 1
ATOM 1153 O O . ALA A 1 145 ? 6.041 -2.391 -29.450 1.00 92.62 145 ALA A O 1
ATOM 1154 N N . SER A 1 146 ? 4.172 -1.387 -30.174 1.00 92.75 146 SER A N 1
ATOM 1155 C CA . SER A 1 146 ? 4.875 -0.293 -30.853 1.00 92.75 146 SER A CA 1
ATOM 1156 C C . SER A 1 146 ? 5.706 0.556 -29.884 1.00 92.75 146 SER A C 1
ATOM 1158 O O . SER A 1 146 ? 6.866 0.850 -30.176 1.00 92.75 146 SER A O 1
ATOM 1160 N N . PHE A 1 147 ? 5.158 0.917 -28.718 1.00 94.56 147 PHE A N 1
ATOM 1161 C CA . PHE A 1 147 ? 5.896 1.628 -27.669 1.00 94.56 147 PHE A CA 1
ATOM 1162 C C . PHE A 1 147 ? 7.054 0.798 -27.116 1.00 94.56 147 PHE A C 1
ATOM 1164 O O . PHE A 1 147 ? 8.144 1.335 -26.927 1.00 94.56 147 PHE A O 1
ATOM 1171 N N . TYR A 1 148 ? 6.857 -0.505 -26.915 1.00 94.75 148 TYR A N 1
ATOM 1172 C CA . TYR A 1 148 ? 7.901 -1.391 -26.402 1.00 94.75 148 TYR A CA 1
ATOM 1173 C C . TYR A 1 148 ? 9.135 -1.411 -27.314 1.00 94.75 148 TYR A C 1
ATOM 1175 O O . TYR A 1 148 ? 10.283 -1.314 -26.879 1.00 94.75 148 TYR A O 1
ATOM 1183 N N . MET A 1 149 ? 8.904 -1.463 -28.627 1.00 93.31 149 MET A N 1
ATOM 1184 C CA . MET A 1 149 ? 9.983 -1.485 -29.613 1.00 93.31 149 MET A CA 1
ATOM 1185 C C . MET A 1 149 ? 10.780 -0.177 -29.652 1.00 93.31 149 MET A C 1
ATOM 1187 O O . MET A 1 149 ? 11.943 -0.177 -30.066 1.00 93.31 149 MET A O 1
ATOM 1191 N N . GLN A 1 150 ? 10.200 0.939 -29.198 1.00 93.38 150 GLN A N 1
ATOM 1192 C CA . GLN A 1 150 ? 10.852 2.245 -29.249 1.00 93.38 150 GLN A CA 1
ATOM 1193 C C . GLN A 1 150 ? 12.080 2.362 -28.333 1.00 93.38 150 GLN A C 1
ATOM 1195 O O . GLN A 1 150 ? 12.949 3.190 -28.609 1.00 93.38 150 GLN A O 1
ATOM 1200 N N . ALA A 1 151 ? 12.211 1.514 -27.309 1.00 92.31 151 ALA A N 1
ATOM 1201 C CA . ALA A 1 151 ? 13.393 1.504 -26.446 1.00 92.31 151 ALA A CA 1
ATOM 1202 C C . ALA A 1 151 ? 14.646 0.934 -27.135 1.00 92.31 151 ALA A C 1
ATOM 1204 O O . ALA A 1 151 ? 15.766 1.191 -26.700 1.00 92.31 151 ALA A O 1
ATOM 1205 N N . PHE A 1 152 ? 14.482 0.183 -28.228 1.00 91.06 152 PHE A N 1
ATOM 1206 C CA . PHE A 1 152 ? 15.598 -0.435 -28.942 1.00 91.06 152 PHE A CA 1
ATOM 1207 C C . PHE A 1 152 ? 16.074 0.445 -30.104 1.00 91.06 152 PHE A C 1
ATOM 1209 O O . PHE A 1 152 ? 15.248 1.078 -30.767 1.00 91.06 152 PHE A O 1
ATOM 1216 N N . PRO A 1 153 ? 17.379 0.471 -30.419 1.00 85.19 153 PRO A N 1
ATOM 1217 C CA . PRO A 1 153 ? 17.885 1.129 -31.619 1.00 85.19 153 PRO A CA 1
ATOM 1218 C C . PRO A 1 153 ? 17.410 0.412 -32.893 1.00 85.19 153 PRO A C 1
ATOM 1220 O O . PRO A 1 153 ? 17.153 -0.794 -32.888 1.00 85.19 153 PRO A O 1
ATOM 1223 N N . ASN A 1 154 ? 17.352 1.137 -34.016 1.00 81.19 154 ASN A N 1
ATOM 1224 C CA . ASN A 1 154 ? 16.879 0.600 -35.302 1.00 81.19 154 ASN A CA 1
ATOM 1225 C C . ASN A 1 154 ? 17.613 -0.679 -35.736 1.00 81.19 154 ASN A C 1
ATOM 1227 O O . ASN A 1 154 ? 16.988 -1.581 -36.283 1.00 81.19 154 ASN A O 1
ATOM 1231 N N . SER A 1 155 ? 18.912 -0.791 -35.445 1.00 79.88 155 SER A N 1
ATOM 1232 C CA . SER A 1 155 ? 19.725 -1.978 -35.749 1.00 79.88 155 SER A CA 1
ATOM 1233 C C . SER A 1 155 ? 19.251 -3.254 -35.045 1.00 79.88 155 SER A C 1
ATOM 1235 O O . SER A 1 155 ? 19.498 -4.350 -35.543 1.00 79.88 155 SER A O 1
ATOM 1237 N N . ILE A 1 156 ? 18.574 -3.123 -33.901 1.00 78.00 156 ILE A N 1
ATOM 1238 C CA . ILE A 1 156 ? 17.972 -4.238 -33.164 1.00 78.00 156 ILE A CA 1
ATOM 1239 C C . ILE A 1 156 ? 16.526 -4.453 -33.618 1.00 78.00 156 ILE A C 1
ATOM 1241 O O . ILE A 1 156 ? 16.133 -5.597 -33.820 1.00 78.00 156 ILE A O 1
ATOM 1245 N N . ARG A 1 157 ? 15.756 -3.382 -33.862 1.00 79.38 157 ARG A N 1
ATOM 1246 C CA . ARG A 1 157 ? 14.347 -3.489 -34.296 1.00 79.38 157 ARG A CA 1
ATOM 1247 C C . ARG A 1 157 ? 14.163 -4.277 -35.590 1.00 79.38 157 ARG A C 1
ATOM 1249 O O . ARG A 1 157 ? 13.183 -4.988 -35.713 1.00 79.38 157 ARG A O 1
ATOM 1256 N N . ILE A 1 158 ? 15.094 -4.164 -36.537 1.00 76.50 158 ILE A N 1
ATOM 1257 C CA . ILE A 1 158 ? 15.037 -4.889 -37.821 1.00 76.50 158 ILE A CA 1
ATOM 1258 C C . ILE A 1 158 ? 15.384 -6.384 -37.708 1.00 76.50 158 ILE A C 1
ATOM 1260 O O . ILE A 1 158 ? 15.362 -7.089 -38.713 1.00 76.50 158 ILE A O 1
ATOM 1264 N N . ARG A 1 159 ? 15.784 -6.855 -36.519 1.00 70.31 159 ARG A N 1
ATOM 1265 C CA . ARG A 1 159 ? 16.223 -8.238 -36.257 1.00 70.31 159 ARG A CA 1
ATOM 1266 C C . ARG A 1 159 ? 15.260 -9.017 -35.354 1.00 70.31 159 ARG A C 1
ATOM 1268 O O . ARG A 1 159 ? 15.547 -10.177 -35.066 1.00 70.31 159 ARG A O 1
ATOM 1275 N N . LEU A 1 160 ? 14.203 -8.363 -34.877 1.00 63.19 160 LEU A N 1
ATOM 1276 C CA . LEU A 1 160 ? 13.141 -8.903 -34.025 1.00 63.19 160 LEU A CA 1
ATOM 1277 C C . LEU A 1 160 ? 11.884 -9.115 -34.869 1.00 63.19 160 LEU A C 1
ATOM 1279 O O . LEU A 1 160 ? 11.193 -10.121 -34.610 1.00 63.19 160 LEU A O 1
#

Organism: NCBI:txid1447944

Secondary structure (DSSP, 8-state):
---PPPPTTSTTS----TT-GGGHHHHHHHHHHHHHHHT-TT-HHHHHHHHGGGS-HHHHHHHTTSHHHH-TTS-HHHHHHHHHHT-HHHH------HHHHHHHHHHHHHH---SHHHHHHHHHHHHHHHHHHHHTTSS-HHHHHHHHHTTS-HHHHTT-

Sequence (160 aa):
MLHPLPAQNERSAPKWDSKYEEQLPTFFEEFETVAKAAGIDADDAEMKKGVLRYADPESMRFWRTLPTFKEVAKTWAEFKKEVLSHYPGALEVAEATTEDLKKVVSEFAKSGISNSKELGTYHRKFSIVADSLQEHGILSGVQVASFYMQAFPNSIRIRL

Foldseek 3Di:
DADPQDQLPDPLHQADDLVQLQCLVVSLVSLCVSCVSNVNNVQQLCSLVSSLSRDDPVLSVVLCVDPLNPDRPRGNVNSSVVSNVVRVSNVPVPQLDPVQLVVLLVVLLVVDDDDPVSVVVSVVSNCSSLVSCVVVVVDDPVVSVVSSLSSHDPVVSVVD

Mean predicted aligned error: 10.43 Å

pLDDT: mean 89.49, std 9.04, range [51.28, 98.25]